Protein AF-A0A2J0LPW0-F1 (afdb_monomer_lite)

Foldseek 3Di:
DVQPDQHAKDWDWDDPFQAEIEIWICDGVVNGIDQDDPVSQVVRLVCCLVPADADPVVRGGRHVDHHDYHGNND

Radius of gyration: 13.75 Å; chains: 1; bounding box: 28×28×37 Å

Secondary structure (DSSP, 8-state):
-TTTTT---EEEEEE-SSSEEEEEEEETTTTEEES--HHHHHHHHHHHHHHPPEETTTTEETT-S--EEE-S--

pLDDT: mean 93.82, std 5.03, range [64.94, 98.12]

Sequence (74 aa):
DEFKPKGANVNFVEIIDEDNIKIRTYERGVEGETLSCGTGSVASAVIANYKSPFDWSRGKQITDSKINVHTQGG

Structure (mmCIF, N/CA/C/O backbone):
data_AF-A0A2J0LPW0-F1
#
_entry.id   AF-A0A2J0LPW0-F1
#
loop_
_atom_site.group_PDB
_atom_site.id
_atom_site.type_symbol
_atom_site.label_atom_id
_atom_site.label_alt_id
_atom_site.label_comp_id
_atom_site.label_asym_id
_atom_site.label_entity_id
_atom_site.label_seq_id
_atom_site.pdbx_PDB_ins_code
_atom_site.Cartn_x
_atom_site.Cartn_y
_atom_site.Cartn_z
_atom_site.occupancy
_atom_site.B_iso_or_equiv
_atom_site.auth_seq_id
_atom_site.auth_comp_id
_atom_site.auth_asym_id
_atom_site.auth_atom_id
_atom_site.pdbx_PDB_model_num
ATOM 1 N N . ASP A 1 1 ? -10.857 -15.154 14.125 1.00 77.75 1 ASP A N 1
ATOM 2 C CA . ASP A 1 1 ? -10.630 -14.522 15.444 1.00 77.75 1 ASP A CA 1
ATOM 3 C C . ASP A 1 1 ? -9.405 -13.627 15.515 1.00 77.75 1 ASP A C 1
ATOM 5 O O . ASP A 1 1 ? -9.431 -12.678 16.281 1.00 77.75 1 ASP A O 1
ATOM 9 N N . GLU A 1 2 ? -8.395 -13.849 14.674 1.00 90.00 2 GLU A N 1
ATOM 10 C CA . GLU A 1 2 ? -7.083 -13.184 14.721 1.00 90.00 2 GLU A CA 1
ATOM 11 C C . GLU A 1 2 ? -7.085 -11.648 14.858 1.00 90.00 2 GLU A C 1
ATOM 13 O O . GLU A 1 2 ? -6.306 -11.110 15.635 1.00 90.00 2 GLU A O 1
ATOM 18 N N . PHE A 1 3 ? -7.991 -10.932 14.183 1.00 88.25 3 PHE A N 1
ATOM 19 C CA . PHE A 1 3 ? -8.042 -9.459 14.224 1.00 88.25 3 PHE A CA 1
ATOM 20 C C . PHE A 1 3 ? -9.144 -8.890 15.134 1.00 88.25 3 PHE A C 1
ATOM 22 O O . PHE A 1 3 ? -9.335 -7.675 15.205 1.00 88.25 3 PHE A O 1
ATOM 29 N N . LYS A 1 4 ? -9.905 -9.737 15.834 1.00 87.88 4 LYS A N 1
ATOM 30 C CA . LYS A 1 4 ? -10.956 -9.281 16.757 1.00 87.88 4 LYS A CA 1
ATOM 31 C C . LYS A 1 4 ? -10.359 -8.895 18.121 1.00 87.88 4 LYS A C 1
ATOM 33 O O . LYS A 1 4 ? -9.346 -9.456 18.524 1.00 87.88 4 LYS A O 1
ATOM 38 N N . PRO A 1 5 ? -10.987 -7.967 18.871 1.00 88.25 5 PRO A N 1
ATOM 39 C CA . PRO A 1 5 ? -12.172 -7.178 18.512 1.00 88.25 5 PRO A CA 1
ATOM 40 C C . PRO A 1 5 ? -11.833 -5.871 17.783 1.00 88.25 5 PRO A C 1
ATOM 42 O O . PRO A 1 5 ? -12.726 -5.216 17.264 1.00 88.25 5 PRO A O 1
ATOM 45 N N . LYS A 1 6 ? -10.556 -5.470 17.777 1.00 87.75 6 LYS A N 1
ATOM 46 C CA . LYS A 1 6 ? -10.144 -4.117 17.388 1.00 87.75 6 LYS A CA 1
ATOM 47 C C . LYS A 1 6 ? -10.125 -3.897 15.874 1.00 87.75 6 LYS A C 1
ATOM 49 O O . LYS A 1 6 ? -10.216 -2.750 15.463 1.00 87.75 6 LYS A O 1
ATOM 54 N N . GLY A 1 7 ? -10.027 -4.952 15.065 1.00 93.06 7 GLY A N 1
ATOM 55 C CA . GLY A 1 7 ? -9.873 -4.871 13.611 1.00 93.06 7 GLY A CA 1
ATOM 56 C C . GLY A 1 7 ? -8.433 -4.571 13.185 1.00 93.06 7 GLY A C 1
ATOM 57 O O . GLY A 1 7 ? -7.509 -4.593 13.999 1.00 93.06 7 GLY A O 1
ATOM 58 N N . ALA A 1 8 ? -8.248 -4.250 11.904 1.00 94.75 8 ALA A N 1
ATOM 59 C CA . ALA A 1 8 ? -6.967 -3.860 11.314 1.00 94.75 8 ALA A CA 1
ATOM 60 C C . ALA A 1 8 ? -7.183 -2.817 10.208 1.00 94.75 8 ALA A C 1
ATOM 62 O O . ALA A 1 8 ? -8.283 -2.715 9.664 1.00 94.75 8 ALA A O 1
ATOM 63 N N . ASN A 1 9 ? -6.132 -2.069 9.867 1.00 96.62 9 ASN A N 1
ATOM 64 C CA . ASN A 1 9 ? -6.117 -1.333 8.605 1.00 96.62 9 ASN A CA 1
ATOM 65 C C . ASN A 1 9 ? -6.058 -2.348 7.458 1.00 96.62 9 ASN A C 1
ATOM 67 O O . ASN A 1 9 ? -5.382 -3.374 7.573 1.00 96.62 9 ASN A O 1
ATOM 71 N N . VAL A 1 10 ? -6.738 -2.055 6.355 1.00 96.94 10 VAL A N 1
ATOM 72 C CA . VAL A 1 10 ? -6.719 -2.889 5.149 1.00 96.94 10 VAL A CA 1
ATOM 73 C C . VAL A 1 10 ? -6.266 -2.026 3.984 1.00 96.94 10 VAL A C 1
ATOM 75 O O . VAL A 1 10 ? -6.866 -0.990 3.712 1.00 96.94 10 VAL A O 1
ATOM 78 N N . ASN A 1 11 ? -5.209 -2.461 3.301 1.00 98.00 11 ASN A N 1
ATOM 79 C CA . ASN A 1 11 ? -4.687 -1.790 2.116 1.00 98.00 11 ASN A CA 1
ATOM 80 C C . ASN A 1 11 ? -4.989 -2.650 0.889 1.00 98.00 11 ASN A C 1
ATOM 82 O O . ASN A 1 11 ? -4.579 -3.809 0.826 1.00 98.00 11 ASN A O 1
ATOM 86 N N . PHE A 1 12 ? -5.689 -2.080 -0.084 1.00 97.56 12 PHE A N 1
ATOM 87 C CA . PHE A 1 12 ? -5.862 -2.676 -1.404 1.00 97.56 12 PHE 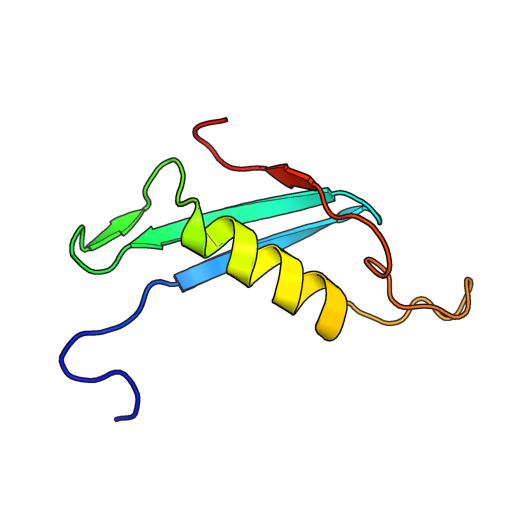A CA 1
ATOM 88 C C . PHE A 1 12 ? -4.726 -2.185 -2.287 1.00 97.56 12 PHE A C 1
ATOM 90 O O . PHE A 1 12 ? -4.562 -0.975 -2.422 1.00 97.56 12 PHE A O 1
ATOM 97 N N . VAL A 1 13 ? -3.948 -3.107 -2.853 1.00 97.12 13 VAL A N 1
ATOM 98 C CA . VAL A 1 13 ? -2.721 -2.794 -3.596 1.00 97.12 13 VAL A CA 1
ATOM 99 C C . VAL A 1 13 ? -2.870 -3.225 -5.049 1.00 97.12 13 VAL A C 1
ATOM 101 O O . VAL A 1 13 ? -3.199 -4.375 -5.329 1.00 97.12 13 VAL A O 1
ATOM 104 N N . GLU A 1 14 ? -2.595 -2.300 -5.960 1.00 96.75 14 GLU A N 1
ATOM 105 C CA . GLU A 1 14 ? -2.515 -2.525 -7.400 1.00 96.75 14 GLU A CA 1
ATOM 106 C C . GLU A 1 14 ? -1.070 -2.289 -7.853 1.00 96.75 14 GLU A C 1
ATOM 108 O O . GLU A 1 14 ? -0.507 -1.224 -7.597 1.00 96.75 14 GLU A O 1
ATOM 113 N N . ILE A 1 15 ? -0.462 -3.279 -8.512 1.00 95.69 15 ILE A N 1
ATOM 114 C CA . ILE A 1 15 ? 0.845 -3.119 -9.161 1.00 95.69 15 ILE A CA 1
ATOM 115 C C . ILE A 1 15 ? 0.599 -2.469 -10.523 1.00 95.69 15 ILE A C 1
ATOM 117 O O . ILE A 1 15 ? -0.071 -3.063 -11.365 1.00 95.69 15 ILE A O 1
ATOM 121 N N . ILE A 1 16 ? 1.121 -1.258 -10.719 1.00 96.06 16 ILE A N 1
ATOM 122 C CA . ILE A 1 16 ? 0.965 -0.491 -11.962 1.00 96.06 16 ILE A CA 1
ATOM 123 C C . ILE A 1 16 ? 2.097 -0.834 -12.934 1.00 96.06 16 ILE A C 1
ATOM 125 O O . ILE A 1 16 ? 1.852 -1.119 -14.104 1.00 96.06 16 ILE A O 1
ATOM 129 N N . ASP A 1 17 ? 3.329 -0.842 -12.426 1.00 93.75 17 ASP A N 1
ATOM 130 C CA . ASP A 1 17 ? 4.544 -1.259 -13.125 1.00 93.75 17 ASP A CA 1
ATOM 131 C C . ASP A 1 17 ? 5.618 -1.697 -12.105 1.00 93.75 17 ASP A C 1
ATOM 133 O O . ASP A 1 17 ? 5.312 -1.915 -10.931 1.00 93.75 17 ASP A O 1
ATOM 137 N N . GLU A 1 18 ? 6.866 -1.877 -12.549 1.00 93.31 18 GLU A N 1
ATOM 138 C CA . GLU A 1 18 ? 7.967 -2.385 -11.715 1.00 93.31 18 GLU A CA 1
ATOM 139 C C . GLU A 1 18 ? 8.341 -1.483 -10.530 1.00 93.31 18 GLU A C 1
ATOM 141 O O . GLU A 1 18 ? 8.758 -1.987 -9.487 1.00 93.31 18 GLU A O 1
ATOM 146 N N . ASP A 1 19 ? 8.130 -0.171 -10.654 1.00 95.06 19 ASP A N 1
ATOM 147 C CA . ASP A 1 19 ? 8.517 0.816 -9.646 1.00 95.06 19 ASP A CA 1
ATOM 148 C C . ASP A 1 19 ? 7.299 1.524 -9.031 1.00 95.06 19 ASP A C 1
ATOM 150 O O . ASP A 1 19 ? 7.467 2.419 -8.202 1.00 95.06 19 ASP A O 1
ATOM 154 N N . ASN A 1 20 ? 6.066 1.180 -9.417 1.00 96.31 20 ASN A N 1
ATOM 155 C CA . ASN A 1 20 ? 4.865 1.900 -8.991 1.00 96.31 20 ASN A CA 1
ATOM 156 C C . ASN A 1 20 ? 3.750 0.964 -8.517 1.00 96.31 20 ASN A C 1
ATOM 158 O O . ASN A 1 20 ? 3.285 0.083 -9.242 1.00 96.31 20 ASN A O 1
ATOM 162 N N . ILE A 1 21 ? 3.236 1.247 -7.318 1.00 97.56 21 ILE A N 1
ATOM 163 C CA . ILE A 1 21 ? 1.991 0.666 -6.812 1.00 97.56 21 ILE A CA 1
ATOM 164 C C . ILE A 1 21 ? 0.987 1.761 -6.476 1.00 97.56 21 ILE A C 1
ATOM 166 O O . ILE A 1 21 ? 1.354 2.846 -6.027 1.00 97.56 21 ILE A O 1
ATOM 170 N N . LYS A 1 22 ? -0.297 1.458 -6.629 1.00 98.06 22 LYS A N 1
ATOM 171 C CA . LYS A 1 22 ? -1.399 2.307 -6.181 1.00 98.06 22 LYS A CA 1
ATOM 172 C C . LYS A 1 22 ? -2.117 1.644 -5.019 1.00 98.06 22 LYS A C 1
ATOM 174 O O . LYS A 1 22 ? -2.362 0.437 -5.059 1.00 98.06 22 LYS A O 1
ATOM 179 N N . ILE A 1 23 ? -2.463 2.426 -3.997 1.00 98.12 23 ILE A N 1
ATOM 180 C CA . ILE A 1 23 ? -3.152 1.903 -2.817 1.00 98.12 23 ILE A CA 1
ATOM 181 C C . ILE A 1 23 ? -4.431 2.661 -2.471 1.00 98.12 23 ILE A C 1
ATOM 183 O O . ILE A 1 23 ? -4.565 3.863 -2.705 1.00 98.12 23 ILE A O 1
ATOM 187 N N . ARG A 1 24 ? -5.356 1.938 -1.839 1.00 98.12 24 ARG A N 1
ATOM 188 C CA . ARG A 1 24 ? -6.501 2.484 -1.096 1.00 98.12 24 ARG A CA 1
ATOM 189 C C . ARG A 1 24 ? -6.495 1.896 0.304 1.00 98.12 24 ARG A C 1
ATOM 191 O O . ARG A 1 24 ? -6.291 0.690 0.445 1.00 98.12 24 ARG A O 1
ATOM 198 N N . THR A 1 25 ? -6.725 2.730 1.314 1.00 97.94 25 THR A N 1
ATOM 199 C CA . THR A 1 25 ? -6.655 2.309 2.718 1.00 97.94 25 THR A CA 1
ATOM 200 C C . THR A 1 25 ? -8.019 2.424 3.368 1.00 97.94 25 THR A C 1
ATOM 202 O O . THR A 1 25 ? -8.566 3.518 3.441 1.00 97.94 25 THR A O 1
ATOM 205 N N . TYR A 1 26 ? -8.534 1.310 3.881 1.00 97.50 26 TYR A N 1
ATOM 206 C CA . TYR A 1 26 ? -9.575 1.320 4.902 1.00 97.50 26 TYR A CA 1
ATOM 207 C C . TYR A 1 26 ? -8.909 1.396 6.279 1.00 97.50 26 TYR A C 1
ATOM 209 O O . TYR A 1 26 ? -8.098 0.530 6.629 1.00 97.50 26 TYR A O 1
ATOM 217 N N . GLU A 1 27 ? -9.240 2.423 7.058 1.00 96.25 27 GLU A N 1
ATOM 218 C CA . GLU A 1 27 ? -8.551 2.735 8.309 1.00 96.25 27 GLU A CA 1
ATOM 219 C C . GLU A 1 27 ? -9.394 2.382 9.539 1.00 96.25 27 GLU A C 1
ATOM 221 O O . GLU A 1 27 ? -10.515 2.856 9.743 1.00 96.25 27 GLU A O 1
ATOM 226 N N . ARG A 1 28 ? -8.826 1.537 10.398 1.00 94.81 28 ARG A N 1
ATOM 227 C CA . ARG A 1 28 ? -9.397 1.177 11.695 1.00 94.81 28 ARG A CA 1
ATOM 228 C C . ARG A 1 28 ? -9.395 2.402 12.613 1.00 94.81 28 ARG A C 1
ATOM 230 O O . ARG A 1 28 ? -8.344 3.003 12.821 1.00 94.81 28 ARG A O 1
ATOM 237 N N . GLY A 1 29 ? -10.532 2.718 13.227 1.00 92.56 29 GLY A N 1
ATOM 238 C CA . GLY A 1 29 ? -10.746 3.932 14.022 1.00 92.56 29 GLY A CA 1
ATOM 239 C C . GLY A 1 29 ? -11.331 5.110 13.233 1.00 92.56 29 GLY A C 1
ATOM 240 O O . GLY A 1 29 ? -11.715 6.101 13.850 1.00 92.56 29 GLY A O 1
ATOM 241 N N . VAL A 1 30 ? -11.374 5.013 11.898 1.00 95.19 30 VAL A N 1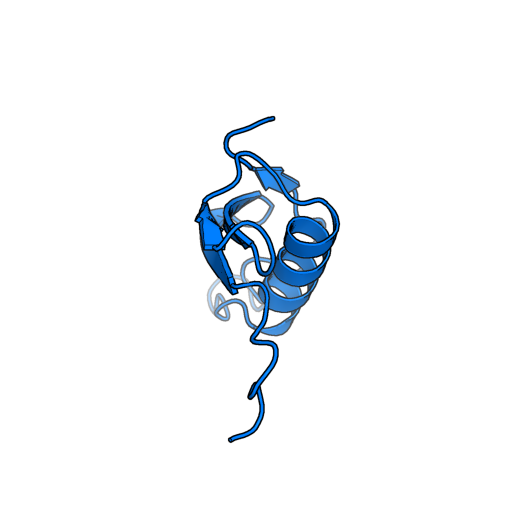
ATOM 242 C CA . VAL A 1 30 ? -12.197 5.869 11.019 1.00 95.19 30 VAL A CA 1
ATOM 243 C C . VAL A 1 30 ? -13.398 5.086 10.486 1.00 95.19 30 VAL A C 1
ATOM 245 O O . VAL A 1 30 ? -14.441 5.666 10.195 1.00 95.19 30 VAL A O 1
ATOM 248 N N . GLU A 1 31 ? -13.235 3.766 10.343 1.00 94.12 31 GLU A N 1
ATOM 249 C CA . GLU A 1 31 ? -14.252 2.850 9.831 1.00 94.12 31 GLU A CA 1
ATOM 250 C C . GLU A 1 31 ? -14.677 3.207 8.393 1.00 94.12 31 GLU A C 1
ATOM 252 O O . GLU A 1 31 ? -15.830 3.053 7.992 1.00 94.12 31 GLU A O 1
ATOM 257 N N . GLY A 1 32 ? -13.707 3.671 7.597 1.00 96.44 32 GLY A N 1
ATOM 258 C CA . GLY A 1 32 ? -13.897 4.093 6.213 1.00 96.44 32 GLY A CA 1
ATOM 259 C C . GLY A 1 32 ? -12.583 4.226 5.446 1.00 96.44 32 GLY A C 1
ATOM 260 O O . GLY A 1 32 ? -11.496 4.036 6.000 1.00 96.44 32 GLY A O 1
ATOM 261 N N . GLU A 1 33 ? -12.689 4.539 4.152 1.00 97.31 33 GLU A N 1
ATOM 262 C CA . GLU A 1 33 ? -11.520 4.838 3.323 1.00 97.31 33 GLU A CA 1
ATOM 263 C C . GLU A 1 33 ? -10.977 6.239 3.606 1.00 97.31 33 GLU A C 1
ATOM 265 O O . GLU A 1 33 ? -11.722 7.220 3.599 1.00 97.31 33 GLU A O 1
ATOM 270 N N . THR A 1 34 ? -9.667 6.328 3.829 1.00 97.00 34 THR A N 1
ATOM 271 C CA . THR A 1 34 ? -8.939 7.591 3.986 1.00 97.00 34 THR A CA 1
ATOM 272 C C . THR A 1 34 ? -8.126 7.899 2.727 1.00 97.00 34 THR A C 1
ATOM 274 O O . THR A 1 34 ? -7.769 7.006 1.955 1.00 97.00 34 THR A O 1
ATOM 277 N N . LEU A 1 35 ? -7.840 9.185 2.489 1.00 97.31 35 LEU 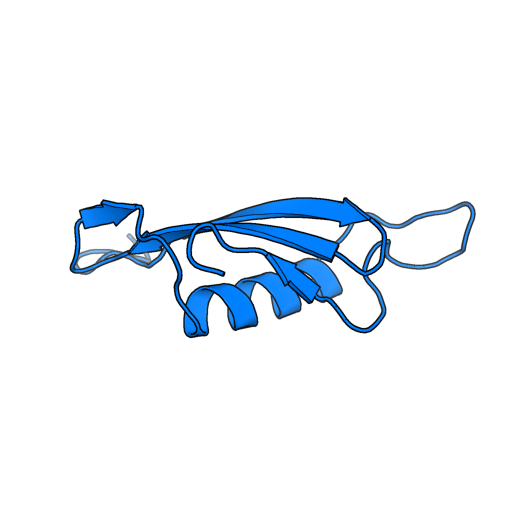A N 1
ATOM 278 C CA . LEU A 1 35 ? -7.129 9.623 1.280 1.00 97.31 35 LEU A CA 1
ATOM 279 C C . LEU A 1 35 ? -5.685 9.103 1.231 1.00 97.31 35 LEU A C 1
ATOM 281 O O . LEU A 1 35 ? -5.161 8.805 0.156 1.00 97.31 35 LEU A O 1
ATOM 285 N N . SER A 1 36 ? -5.039 8.990 2.390 1.00 96.44 36 SER A N 1
ATOM 286 C CA . SER A 1 36 ? -3.681 8.479 2.527 1.00 96.44 36 SER A CA 1
ATOM 287 C C . SER A 1 36 ? -3.446 7.932 3.935 1.00 96.44 36 SER A C 1
ATOM 289 O O . SER A 1 36 ? -4.068 8.369 4.902 1.00 96.44 36 SER A O 1
ATOM 291 N N . CYS A 1 37 ? -2.526 6.975 4.051 1.00 96.44 37 CYS A N 1
ATOM 292 C CA . CYS A 1 37 ? -2.075 6.424 5.325 1.00 96.44 37 CYS A CA 1
ATOM 293 C C . CYS A 1 37 ? -0.593 6.058 5.201 1.00 96.44 37 CYS A C 1
ATOM 295 O O . CYS A 1 37 ? -0.240 5.121 4.489 1.00 96.44 37 CYS A O 1
ATOM 297 N N . GLY A 1 38 ? 0.294 6.787 5.886 1.00 95.94 38 GLY A N 1
ATOM 298 C CA . GLY A 1 38 ? 1.743 6.594 5.737 1.00 95.94 38 GLY A CA 1
ATOM 299 C C . GLY A 1 38 ? 2.220 5.196 6.149 1.00 95.94 38 GLY A C 1
ATOM 300 O O . GLY A 1 38 ? 3.040 4.588 5.464 1.00 95.94 38 GLY A O 1
ATOM 301 N N . THR A 1 39 ? 1.669 4.644 7.233 1.00 96.75 39 THR A N 1
ATOM 302 C CA . THR A 1 39 ? 1.981 3.274 7.675 1.00 96.75 39 THR A CA 1
ATOM 303 C C . THR A 1 39 ? 1.422 2.228 6.709 1.00 96.75 39 THR A C 1
ATOM 305 O O . THR A 1 39 ? 2.100 1.240 6.429 1.00 96.75 39 THR A O 1
ATOM 308 N N . GLY A 1 40 ? 0.232 2.470 6.147 1.00 97.31 40 GLY A N 1
ATOM 309 C CA . GLY A 1 40 ? -0.360 1.660 5.081 1.00 97.31 40 GLY A CA 1
ATOM 310 C C . GLY A 1 40 ? 0.500 1.637 3.817 1.00 97.31 40 GLY A C 1
ATOM 311 O O . GLY A 1 40 ? 0.740 0.563 3.261 1.00 97.31 40 GLY A O 1
ATOM 312 N N . SER A 1 41 ? 1.058 2.785 3.423 1.00 97.31 41 SER A N 1
ATOM 313 C CA . SER A 1 41 ? 1.982 2.890 2.290 1.00 97.31 41 SER A CA 1
ATOM 314 C C . SER A 1 41 ? 3.252 2.070 2.490 1.00 97.31 41 SER A C 1
ATOM 316 O O . SER A 1 41 ? 3.620 1.291 1.612 1.00 97.31 41 SER A O 1
ATOM 318 N N . VAL A 1 42 ? 3.895 2.179 3.657 1.00 97.06 42 VAL A N 1
ATOM 319 C CA . VAL A 1 42 ? 5.109 1.400 3.960 1.00 97.06 42 VAL A CA 1
ATOM 320 C C . VAL A 1 42 ? 4.811 -0.101 3.981 1.00 97.06 42 VAL A C 1
ATOM 322 O O . VAL A 1 42 ? 5.535 -0.875 3.357 1.00 97.06 42 VAL A O 1
ATOM 325 N N . ALA A 1 43 ? 3.729 -0.526 4.642 1.00 97.44 43 ALA A N 1
ATOM 326 C CA . ALA A 1 43 ? 3.333 -1.935 4.677 1.00 97.44 43 ALA A CA 1
ATOM 327 C C . ALA A 1 43 ? 3.045 -2.491 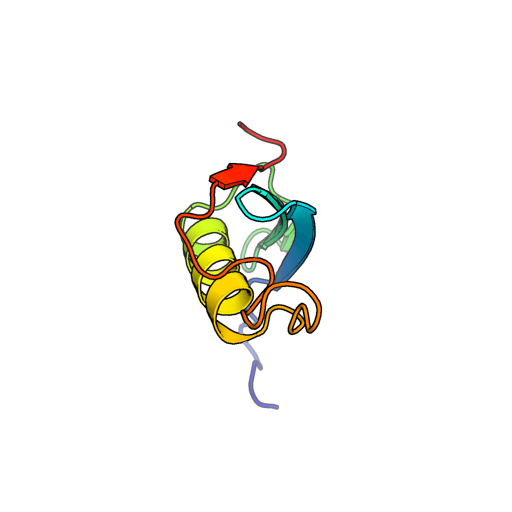3.272 1.00 97.44 43 ALA A C 1
ATOM 329 O O . ALA A 1 43 ? 3.460 -3.605 2.946 1.00 97.44 43 ALA A O 1
ATOM 330 N N . SER A 1 44 ? 2.380 -1.701 2.426 1.00 97.62 44 SER A N 1
ATOM 331 C CA . SER A 1 44 ? 2.057 -2.080 1.049 1.00 97.62 44 SER A CA 1
ATOM 332 C C . SER A 1 44 ? 3.308 -2.226 0.185 1.00 97.62 44 SER A C 1
ATOM 334 O O . SER A 1 44 ? 3.420 -3.209 -0.540 1.00 97.62 44 SER A O 1
ATOM 336 N N . ALA A 1 45 ? 4.275 -1.310 0.306 1.00 96.44 45 ALA A N 1
ATOM 337 C CA . ALA A 1 45 ? 5.550 -1.407 -0.406 1.00 96.44 45 ALA A CA 1
ATOM 338 C C . ALA A 1 45 ? 6.330 -2.675 -0.020 1.00 96.44 45 ALA A C 1
ATOM 340 O O . ALA A 1 45 ? 6.811 -3.395 -0.891 1.00 96.44 45 ALA A O 1
ATOM 341 N N . VAL A 1 46 ? 6.407 -2.992 1.278 1.00 95.75 46 VAL A N 1
ATOM 342 C CA . VAL A 1 46 ? 7.100 -4.201 1.758 1.00 95.75 46 VAL A CA 1
ATOM 343 C C . VAL A 1 46 ? 6.445 -5.470 1.210 1.00 95.75 46 VAL A C 1
ATOM 345 O O . VAL A 1 46 ? 7.138 -6.360 0.718 1.00 95.75 46 VAL A O 1
ATOM 348 N N . ILE A 1 47 ? 5.113 -5.563 1.269 1.00 95.62 47 ILE A N 1
ATOM 349 C CA . ILE A 1 47 ? 4.400 -6.743 0.767 1.00 95.62 47 ILE A CA 1
ATOM 350 C C . ILE A 1 47 ? 4.483 -6.849 -0.754 1.00 95.62 47 ILE A C 1
ATOM 352 O O . ILE A 1 47 ? 4.684 -7.957 -1.245 1.00 95.62 47 ILE A O 1
ATOM 356 N N . ALA A 1 48 ? 4.390 -5.741 -1.494 1.00 95.69 48 ALA A N 1
ATOM 357 C CA . ALA A 1 48 ? 4.589 -5.745 -2.940 1.00 95.69 48 ALA A CA 1
ATOM 358 C C . ALA A 1 48 ? 5.976 -6.304 -3.288 1.00 95.69 48 ALA A C 1
ATOM 360 O O . ALA A 1 48 ? 6.070 -7.265 -4.043 1.00 95.69 48 ALA A O 1
ATOM 361 N N . ASN A 1 49 ? 7.036 -5.828 -2.629 1.00 92.44 49 ASN A N 1
ATOM 362 C CA . ASN A 1 49 ? 8.386 -6.335 -2.874 1.00 92.44 49 ASN A CA 1
ATOM 363 C C . ASN A 1 49 ? 8.573 -7.821 -2.524 1.00 92.44 49 ASN A C 1
ATOM 365 O O . ASN A 1 49 ? 9.311 -8.536 -3.196 1.00 92.44 49 ASN A O 1
ATOM 369 N N . TYR A 1 50 ? 7.894 -8.306 -1.483 1.00 92.12 50 TYR A N 1
ATOM 370 C CA . TYR A 1 50 ? 8.036 -9.687 -1.022 1.00 92.12 50 TYR A CA 1
ATOM 371 C C . TYR A 1 50 ? 7.134 -10.696 -1.754 1.00 92.12 50 TYR A C 1
ATOM 373 O O . TYR A 1 50 ? 7.439 -11.891 -1.776 1.00 92.12 50 TYR A O 1
ATOM 381 N N . LYS A 1 51 ? 5.988 -10.249 -2.279 1.00 92.31 51 LYS A N 1
ATOM 382 C CA . LYS A 1 51 ? 4.920 -11.106 -2.824 1.00 92.31 51 LYS A CA 1
ATOM 383 C C . LYS A 1 51 ? 4.528 -10.775 -4.259 1.00 92.31 51 LYS A C 1
ATOM 385 O O . LYS A 1 51 ? 3.544 -11.340 -4.741 1.00 92.31 51 LYS A O 1
ATOM 390 N N . SER A 1 52 ? 5.237 -9.877 -4.937 1.00 92.62 52 SER A N 1
ATOM 391 C CA . SER A 1 52 ? 4.929 -9.593 -6.335 1.00 92.62 52 SER A CA 1
ATOM 392 C C . SER A 1 52 ? 5.069 -10.858 -7.188 1.00 92.62 52 SER A C 1
ATOM 394 O O . SER A 1 52 ? 5.874 -11.745 -6.879 1.00 92.62 52 SER A O 1
ATOM 396 N N . PRO A 1 53 ? 4.277 -10.976 -8.265 1.00 93.50 53 PRO A N 1
ATOM 397 C CA . PRO A 1 53 ? 4.444 -12.068 -9.206 1.00 93.50 53 PRO A CA 1
ATOM 398 C C . PRO A 1 53 ? 5.877 -12.114 -9.742 1.00 93.50 53 PRO A C 1
ATOM 400 O O . PRO A 1 53 ? 6.545 -11.088 -9.880 1.00 93.50 53 PRO A O 1
ATOM 403 N N . PHE A 1 54 ? 6.349 -13.315 -10.056 1.00 93.44 54 PHE A N 1
ATOM 404 C CA . PHE A 1 54 ? 7.647 -13.487 -10.689 1.00 93.44 54 PHE A CA 1
ATOM 405 C C . PHE A 1 54 ? 7.525 -13.264 -12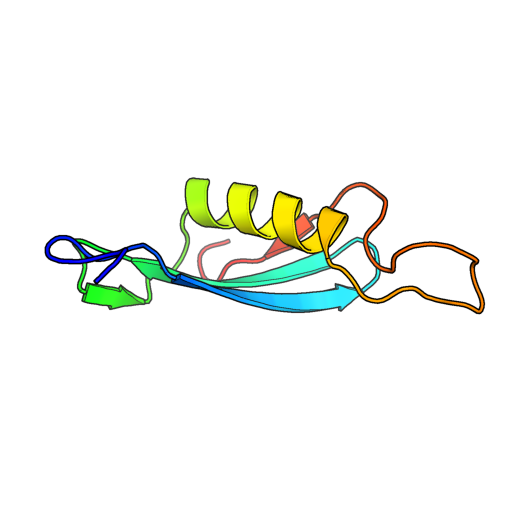.199 1.00 93.44 54 PHE A C 1
ATOM 407 O O . PHE A 1 54 ? 6.732 -13.932 -12.864 1.00 93.44 54 PHE A O 1
ATOM 414 N N . ASP A 1 55 ? 8.327 -12.357 -12.745 1.00 92.62 55 ASP A N 1
ATOM 415 C CA . ASP A 1 55 ? 8.485 -12.169 -14.182 1.00 92.62 55 ASP A CA 1
ATOM 416 C C . ASP A 1 55 ? 9.574 -13.117 -14.706 1.00 92.62 55 ASP A C 1
ATOM 418 O O . ASP A 1 55 ? 10.778 -12.880 -14.563 1.00 92.62 55 ASP A O 1
ATOM 422 N N . TRP A 1 56 ? 9.145 -14.204 -15.351 1.00 94.31 56 TRP A N 1
ATOM 423 C CA . TRP A 1 56 ? 10.051 -15.214 -15.904 1.00 94.31 56 TRP A CA 1
ATOM 424 C C . TRP A 1 56 ? 10.865 -14.716 -17.107 1.00 94.31 56 TRP A C 1
ATOM 426 O O . TRP A 1 56 ? 11.919 -15.274 -17.401 1.00 94.31 56 TRP A O 1
ATOM 436 N N . SER A 1 57 ? 10.418 -13.655 -17.787 1.00 94.19 57 SER A N 1
ATOM 437 C CA . SER A 1 57 ? 11.162 -13.057 -18.903 1.00 94.19 57 SER A CA 1
ATOM 438 C C . SER A 1 57 ? 12.379 -12.257 -18.430 1.00 94.19 57 SER A C 1
ATOM 440 O O . SER A 1 57 ? 13.375 -12.168 -19.145 1.00 94.19 57 SER A O 1
ATOM 442 N N . ARG A 1 58 ? 12.315 -11.720 -17.204 1.00 89.31 58 ARG A N 1
ATOM 443 C CA . ARG A 1 58 ? 13.383 -10.925 -16.575 1.00 89.31 58 ARG A CA 1
ATOM 444 C C . ARG A 1 58 ? 14.141 -11.678 -15.483 1.00 89.31 58 ARG A C 1
ATOM 446 O O . ARG A 1 58 ? 15.184 -11.209 -15.043 1.00 89.31 58 ARG A O 1
ATOM 453 N N . GLY A 1 59 ? 13.631 -12.830 -15.045 1.00 92.38 59 GLY A N 1
ATOM 454 C CA . GLY A 1 59 ? 14.251 -13.650 -14.004 1.00 92.38 59 GLY A CA 1
ATOM 455 C C . GLY A 1 59 ? 14.184 -13.024 -12.608 1.00 92.38 59 GLY A C 1
ATOM 456 O O . GLY A 1 59 ? 15.066 -13.283 -11.791 1.00 92.38 59 GLY A O 1
ATOM 457 N N . LYS A 1 60 ? 13.168 -12.197 -12.333 1.00 90.62 60 LYS A N 1
ATOM 458 C CA . LYS A 1 60 ? 13.021 -11.459 -11.070 1.00 90.62 60 LYS A CA 1
ATOM 459 C C . LYS A 1 60 ? 11.553 -11.239 -10.693 1.00 90.62 60 LYS A C 1
ATOM 461 O O . LYS A 1 60 ? 10.658 -11.418 -11.513 1.00 90.62 60 LYS A O 1
ATOM 466 N N . GLN A 1 61 ? 11.303 -10.851 -9.446 1.00 92.75 61 GLN A N 1
ATOM 467 C CA . GLN A 1 61 ? 9.992 -10.354 -9.011 1.00 92.75 61 GLN A CA 1
ATOM 468 C C . GLN A 1 61 ? 9.641 -9.044 -9.739 1.00 92.75 61 GLN A C 1
ATOM 470 O O . GLN A 1 61 ? 10.544 -8.259 -10.022 1.00 92.75 61 GLN A O 1
ATOM 475 N N . ILE A 1 62 ? 8.359 -8.803 -10.053 1.00 91.12 62 ILE A N 1
ATOM 476 C CA . ILE A 1 62 ? 7.944 -7.595 -10.797 1.00 91.12 62 ILE A CA 1
ATOM 477 C C . ILE A 1 62 ? 8.393 -6.327 -10.067 1.00 91.12 62 ILE A C 1
ATOM 479 O O . ILE A 1 62 ? 8.963 -5.444 -10.699 1.00 91.12 62 ILE A O 1
ATOM 483 N N . THR A 1 63 ? 8.181 -6.256 -8.751 1.00 91.69 63 THR A N 1
ATOM 484 C CA . THR A 1 63 ? 8.582 -5.103 -7.937 1.00 91.69 63 THR A CA 1
ATOM 485 C C . THR A 1 63 ? 9.749 -5.482 -7.025 1.00 91.69 63 THR A C 1
ATOM 487 O O . THR A 1 63 ? 9.575 -5.608 -5.818 1.00 91.69 63 THR A O 1
ATOM 490 N N . ASP A 1 64 ? 10.939 -5.731 -7.572 1.00 87.31 64 ASP A N 1
ATOM 491 C CA . ASP A 1 64 ? 12.117 -6.160 -6.793 1.00 87.31 64 ASP A CA 1
ATOM 492 C C . ASP A 1 64 ? 13.045 -5.013 -6.345 1.00 87.31 64 ASP A C 1
ATOM 494 O O . ASP A 1 64 ? 13.999 -5.235 -5.597 1.00 87.31 64 ASP A O 1
ATOM 498 N N . SER A 1 65 ? 12.737 -3.787 -6.762 1.00 84.06 65 SER A N 1
ATOM 499 C CA . SER A 1 65 ? 13.518 -2.565 -6.568 1.00 84.06 65 SER A CA 1
ATOM 500 C C . SER A 1 65 ? 12.782 -1.547 -5.682 1.00 84.06 65 SER A C 1
ATOM 502 O O . SER A 1 65 ? 11.914 -1.885 -4.876 1.00 84.06 65 SER A O 1
ATOM 504 N N . LYS A 1 66 ? 13.175 -0.271 -5.783 1.00 90.44 66 LYS A N 1
ATOM 505 C CA . LYS A 1 66 ? 12.484 0.856 -5.152 1.00 90.44 66 LYS A CA 1
ATOM 506 C C . LYS A 1 66 ? 11.029 0.905 -5.634 1.00 90.44 66 LYS A C 1
ATOM 508 O O . LYS A 1 66 ? 10.787 0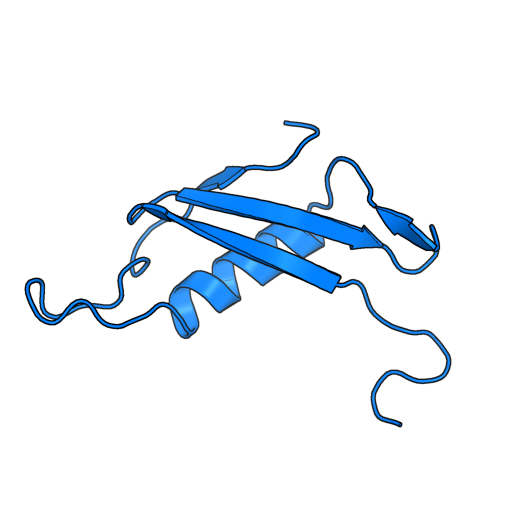.947 -6.828 1.00 90.44 66 LYS A O 1
ATOM 513 N N . ILE A 1 67 ? 10.084 1.024 -4.701 1.00 94.56 67 ILE A N 1
ATOM 514 C CA . ILE A 1 67 ? 8.653 1.136 -5.010 1.00 94.56 67 ILE A CA 1
ATOM 515 C C . ILE A 1 67 ? 8.142 2.525 -4.623 1.00 94.56 67 ILE A C 1
ATOM 517 O O . ILE A 1 67 ? 8.258 2.944 -3.470 1.00 94.56 67 ILE A O 1
ATOM 521 N N . ASN A 1 68 ? 7.548 3.226 -5.582 1.00 96.50 68 ASN A N 1
ATOM 522 C CA . ASN A 1 68 ? 6.763 4.434 -5.369 1.00 96.50 68 ASN A CA 1
ATOM 523 C C . ASN A 1 68 ? 5.316 4.034 -5.054 1.00 96.50 68 ASN A C 1
ATOM 525 O O . ASN A 1 68 ? 4.717 3.214 -5.752 1.00 96.50 68 ASN A O 1
ATOM 529 N N . VAL A 1 69 ? 4.754 4.613 -3.993 1.00 97.56 69 VAL A N 1
ATOM 530 C CA . VAL A 1 69 ? 3.406 4.289 -3.516 1.00 97.56 69 VAL A CA 1
ATOM 531 C C . VAL A 1 69 ? 2.488 5.476 -3.752 1.00 97.56 69 VAL A C 1
ATOM 533 O O . VAL A 1 69 ? 2.670 6.524 -3.139 1.00 97.56 69 VAL A O 1
ATOM 536 N N . HIS A 1 70 ? 1.493 5.292 -4.613 1.00 97.94 70 HIS A N 1
ATOM 537 C CA . HIS A 1 70 ? 0.516 6.314 -4.978 1.00 97.94 70 HIS A CA 1
ATOM 538 C C . HIS A 1 70 ? -0.737 6.183 -4.116 1.00 97.94 70 HIS A C 1
ATOM 540 O O . HIS A 1 70 ? -1.352 5.112 -4.064 1.00 97.94 70 HIS A O 1
ATOM 546 N N . THR A 1 71 ? -1.135 7.274 -3.461 1.00 97.25 71 THR A N 1
ATOM 547 C CA . THR A 1 71 ? -2.375 7.351 -2.674 1.00 97.25 71 THR A CA 1
ATOM 548 C C . THR A 1 71 ? -3.384 8.294 -3.335 1.00 97.25 71 THR A C 1
ATOM 550 O O . THR A 1 71 ? -3.086 8.928 -4.345 1.00 97.25 71 THR A O 1
ATOM 553 N N . GLN A 1 72 ? -4.608 8.390 -2.807 1.00 93.25 72 GLN A N 1
ATOM 554 C CA . GLN A 1 72 ? -5.580 9.375 -3.309 1.00 93.25 72 GLN A CA 1
ATOM 555 C C . GLN A 1 72 ? -5.260 10.798 -2.830 1.00 93.25 72 GLN A C 1
ATOM 557 O O . GLN A 1 72 ? -5.649 11.766 -3.476 1.00 93.25 72 GLN A O 1
ATOM 562 N N . GLY A 1 73 ? -4.586 10.920 -1.684 1.00 88.19 73 GLY A N 1
ATOM 563 C CA . GLY A 1 73 ? -4.257 12.192 -1.044 1.00 88.19 73 GLY A CA 1
ATOM 564 C C . GLY A 1 73 ? -2.942 12.826 -1.496 1.00 88.19 73 GLY A C 1
ATOM 565 O O . GLY A 1 73 ? -2.638 13.922 -1.026 1.00 88.19 73 GLY A O 1
ATOM 566 N N . GLY A 1 74 ? -2.168 12.156 -2.355 1.00 64.94 74 GLY A N 1
ATOM 567 C CA . GLY A 1 74 ? -0.839 12.586 -2.803 1.00 64.94 74 GLY A CA 1
ATOM 568 C C . GLY A 1 74 ? 0.050 11.429 -3.227 1.00 64.94 74 GLY A C 1
ATOM 569 O O . GLY A 1 74 ? -0.108 10.319 -2.656 1.00 64.94 74 GLY A O 1
#